Protein AF-A0A2S2NUP2-F1 (afdb_monomer_lite)

pLDDT: mean 74.32, std 25.1, range [30.67, 98.5]

Foldseek 3Di:
DWDDVVTDDPADADLVQWPDWADDPQWTKTAGHVVRPVRHGIDIHNDNCRHVVVVQSVCVVVVNPPDPPPPVPDDPPPDPDVPPPVVVVVVPVPPDDDDDDDDDDDDDDDDDDDDDDDD

Radius of gyration: 31.61 Å; chains: 1; bounding box: 50×62×81 Å

InterPro domains:
  IPR002404 IRS-type PTB domain [PF02174] (12-58)
  IPR002404 IRS-type PTB domain [PS51064] (1-71)
  IPR011993 PH-like domain superfamily [G3DSA:2.30.29.30] (1-78)
  IPR037746 Protein Dok-7 [PTHR21636] (2-108)

Sequence (119 aa):
MTTGVPPRLAGVWELRHLRKYGVIENRFCYEGGSRCGKGEGLFVCFTDQGDDITRCMNLAAEGKLATRKRLLSRNMSVLESPSRRGLLSRLDSRASEYGGDQSSFNQHSHDRSSEDNMC

Organism: Schizaphis graminum (NCBI:txid13262)

Structure (mmCIF, N/CA/C/O backbone):
data_AF-A0A2S2NUP2-F1
#
_entry.id   AF-A0A2S2NUP2-F1
#
loop_
_atom_site.group_PDB
_atom_site.id
_atom_site.type_symbol
_atom_site.label_atom_id
_atom_site.label_alt_id
_atom_site.label_comp_id
_atom_site.label_asym_id
_atom_site.label_entity_id
_atom_site.label_seq_id
_atom_site.pdbx_PDB_ins_code
_atom_site.Cartn_x
_atom_site.Cartn_y
_atom_site.Cartn_z
_atom_site.occupancy
_atom_site.B_iso_or_equiv
_atom_site.auth_seq_id
_atom_site.auth_comp_id
_atom_site.auth_asym_id
_atom_site.auth_atom_id
_atom_site.pdbx_PDB_model_num
ATOM 1 N N . MET A 1 1 ? 2.022 -5.770 -6.641 1.00 93.00 1 MET A N 1
ATOM 2 C CA . MET A 1 1 ? 1.489 -5.237 -7.913 1.00 93.00 1 MET A CA 1
ATOM 3 C C . MET A 1 1 ? 2.053 -6.037 -9.074 1.00 93.00 1 MET A C 1
ATOM 5 O O . MET A 1 1 ? 3.240 -6.359 -9.059 1.00 93.00 1 MET A O 1
ATOM 9 N N . THR A 1 2 ? 1.220 -6.363 -10.058 1.00 96.62 2 THR A N 1
ATOM 10 C CA . THR A 1 2 ? 1.604 -7.129 -11.253 1.00 96.62 2 THR A CA 1
ATOM 11 C C . THR A 1 2 ? 1.174 -6.414 -12.528 1.00 96.62 2 THR A C 1
ATOM 13 O O . THR A 1 2 ? 0.203 -5.663 -12.497 1.00 96.62 2 THR A O 1
ATOM 16 N N . THR A 1 3 ? 1.861 -6.660 -13.642 1.00 96.69 3 THR A N 1
ATOM 17 C CA . THR A 1 3 ? 1.538 -6.097 -14.966 1.00 96.69 3 THR A CA 1
ATOM 18 C C . THR A 1 3 ? 1.714 -7.133 -16.083 1.00 96.69 3 THR A C 1
ATOM 20 O O . THR A 1 3 ? 2.436 -8.117 -15.914 1.00 96.69 3 THR A O 1
ATOM 23 N N . GLY A 1 4 ? 1.074 -6.896 -17.236 1.00 96.25 4 GLY A N 1
ATOM 24 C CA . GLY A 1 4 ? 1.256 -7.673 -18.470 1.00 96.25 4 GLY A CA 1
ATOM 25 C C . GLY A 1 4 ? 0.540 -9.030 -18.528 1.00 96.25 4 GLY A C 1
ATOM 26 O O . GLY A 1 4 ? -0.132 -9.449 -17.586 1.00 96.25 4 GLY A O 1
ATOM 27 N N . VAL A 1 5 ? 0.704 -9.711 -19.669 1.00 96.56 5 VAL A N 1
ATOM 28 C CA . VAL A 1 5 ? 0.246 -11.086 -19.923 1.00 96.56 5 VAL A CA 1
ATOM 29 C C . VAL A 1 5 ? 1.431 -11.885 -20.497 1.00 96.56 5 VAL A C 1
ATOM 31 O O . VAL A 1 5 ? 1.926 -11.519 -21.563 1.00 96.56 5 VAL A O 1
ATOM 34 N N . PRO A 1 6 ? 1.928 -12.942 -19.821 1.00 95.69 6 PRO A N 1
ATOM 35 C CA . PRO A 1 6 ? 1.527 -13.401 -18.489 1.00 95.69 6 PRO A CA 1
ATOM 36 C C . PRO A 1 6 ? 1.892 -12.378 -17.392 1.00 95.69 6 PRO A C 1
ATOM 38 O O . PRO A 1 6 ? 2.842 -11.612 -17.577 1.00 95.69 6 PRO A O 1
ATOM 41 N N . PRO A 1 7 ? 1.182 -12.368 -16.247 1.00 97.69 7 PRO A N 1
ATOM 42 C CA . PRO A 1 7 ? 1.447 -11.420 -15.169 1.00 97.69 7 PRO A CA 1
ATOM 43 C C . PRO A 1 7 ? 2.886 -11.504 -14.647 1.00 97.69 7 PRO A C 1
ATOM 45 O O . PRO A 1 7 ? 3.384 -12.583 -14.323 1.00 97.69 7 PRO A O 1
ATOM 48 N N . ARG A 1 8 ? 3.547 -10.351 -14.513 1.00 97.00 8 ARG A N 1
ATOM 49 C CA . ARG A 1 8 ? 4.887 -10.214 -13.919 1.00 97.00 8 ARG A CA 1
ATOM 50 C C . ARG A 1 8 ? 4.841 -9.291 -12.711 1.00 97.00 8 ARG A C 1
ATOM 52 O O . ARG A 1 8 ? 4.045 -8.356 -12.685 1.00 97.00 8 ARG A O 1
ATOM 59 N N . LEU A 1 9 ? 5.690 -9.534 -11.711 1.00 95.50 9 LEU A N 1
ATOM 60 C CA . LEU A 1 9 ? 5.807 -8.652 -10.548 1.00 95.50 9 LEU A CA 1
ATOM 61 C C . LEU A 1 9 ? 6.363 -7.291 -10.976 1.00 95.50 9 LEU A C 1
ATOM 63 O O . LEU A 1 9 ? 7.496 -7.195 -11.436 1.00 95.50 9 LEU A O 1
ATOM 67 N N . ALA A 1 10 ? 5.556 -6.249 -10.793 1.00 94.44 10 ALA A N 1
ATOM 68 C CA . ALA A 1 10 ? 5.943 -4.865 -11.048 1.00 94.44 10 ALA A CA 1
ATOM 69 C C . ALA A 1 10 ? 6.418 -4.157 -9.771 1.00 94.44 10 ALA A C 1
ATOM 71 O O . ALA A 1 10 ? 7.241 -3.252 -9.830 1.00 94.44 10 ALA A O 1
ATOM 72 N N . GLY A 1 11 ? 5.918 -4.582 -8.608 1.00 94.44 11 GLY A N 1
ATOM 73 C CA . GLY A 1 11 ? 6.322 -4.029 -7.319 1.00 94.44 11 GLY A CA 1
ATOM 74 C C . GLY A 1 11 ? 5.835 -4.877 -6.153 1.00 94.44 11 GLY A C 1
ATOM 75 O O . GLY A 1 11 ? 4.747 -5.466 -6.208 1.00 94.44 11 GLY A O 1
ATOM 76 N N . VAL A 1 12 ? 6.650 -4.939 -5.105 1.00 95.62 12 VAL A N 1
ATOM 77 C CA . VAL A 1 12 ? 6.366 -5.649 -3.856 1.00 95.62 12 VAL A CA 1
ATOM 78 C C . VAL A 1 12 ? 6.636 -4.691 -2.707 1.00 95.62 12 VAL A C 1
ATOM 80 O O . VAL A 1 12 ? 7.683 -4.051 -2.666 1.00 95.62 12 VAL A O 1
ATOM 83 N N . TRP A 1 13 ? 5.688 -4.615 -1.780 1.00 97.69 13 TRP A N 1
ATOM 84 C CA . TRP A 1 13 ? 5.800 -3.824 -0.565 1.00 97.69 13 TRP A CA 1
ATOM 85 C C . TRP A 1 13 ? 5.556 -4.738 0.620 1.00 97.69 13 TRP A C 1
ATOM 87 O O . TRP A 1 13 ? 4.560 -5.460 0.663 1.00 97.69 13 TRP A O 1
ATOM 97 N N . GLU A 1 14 ? 6.457 -4.693 1.593 1.00 96.50 14 GLU A N 1
ATOM 98 C CA . GLU A 1 14 ? 6.165 -5.253 2.902 1.00 96.50 14 GLU A CA 1
ATOM 99 C C . GLU A 1 14 ? 5.305 -4.259 3.677 1.00 96.50 14 GLU A C 1
ATOM 101 O O . GLU A 1 14 ? 5.649 -3.081 3.781 1.00 96.50 14 GLU A O 1
ATOM 106 N N . LEU A 1 15 ? 4.209 -4.741 4.265 1.00 96.75 15 LEU A N 1
ATOM 107 C CA . LEU A 1 15 ? 3.244 -3.889 4.961 1.00 96.75 15 LEU A CA 1
ATOM 108 C C . LEU A 1 15 ? 3.896 -3.044 6.071 1.00 96.75 15 LEU A C 1
ATOM 110 O O . LEU A 1 15 ? 3.601 -1.862 6.200 1.00 96.75 15 LEU A O 1
ATOM 114 N N . ARG A 1 16 ? 4.862 -3.617 6.802 1.00 97.12 16 ARG A N 1
ATOM 115 C CA . ARG A 1 16 ? 5.642 -2.939 7.859 1.00 97.12 16 ARG A CA 1
ATOM 116 C C . ARG A 1 16 ? 6.551 -1.801 7.367 1.00 97.12 16 ARG A C 1
ATOM 118 O O . ARG A 1 16 ? 7.120 -1.075 8.182 1.00 97.12 16 ARG A O 1
ATOM 125 N N . HIS A 1 17 ? 6.770 -1.692 6.058 1.00 98.25 17 HIS A N 1
ATOM 126 C CA . HIS A 1 17 ? 7.600 -0.653 5.445 1.00 98.25 17 HIS A CA 1
ATOM 127 C C . HIS A 1 17 ? 6.774 0.449 4.772 1.00 98.25 17 HIS A C 1
ATOM 129 O O . HIS A 1 17 ? 7.349 1.452 4.344 1.00 98.25 17 HIS A O 1
ATOM 135 N N . LEU A 1 18 ? 5.447 0.308 4.711 1.00 98.38 18 LEU A N 1
ATOM 136 C CA . LEU A 1 18 ? 4.574 1.415 4.340 1.00 98.38 18 LEU A CA 1
ATOM 137 C C . LEU A 1 18 ? 4.565 2.465 5.458 1.00 98.38 18 LEU A C 1
ATOM 139 O O . LEU A 1 18 ? 4.568 2.128 6.640 1.00 98.38 18 LEU A O 1
ATOM 143 N N . ARG A 1 19 ? 4.557 3.743 5.079 1.00 98.25 19 ARG A N 1
ATOM 144 C CA . ARG A 1 19 ? 4.402 4.869 6.008 1.00 98.25 19 ARG A CA 1
ATOM 145 C C . ARG A 1 19 ? 2.932 5.099 6.335 1.00 98.25 19 ARG A C 1
ATOM 147 O O . ARG A 1 19 ? 2.592 5.311 7.494 1.00 98.25 19 ARG A O 1
ATOM 154 N N . LYS A 1 20 ? 2.079 5.075 5.307 1.00 97.88 20 LYS A N 1
ATOM 155 C CA . LYS A 1 20 ? 0.635 5.334 5.387 1.00 97.88 20 LYS A CA 1
ATOM 156 C C . LYS A 1 20 ? -0.105 4.579 4.283 1.00 97.88 20 LYS A C 1
ATOM 158 O O . LYS A 1 20 ? 0.471 4.307 3.230 1.00 97.88 20 LYS A O 1
ATOM 163 N N . TYR A 1 21 ? -1.377 4.277 4.517 1.00 98.50 21 TYR A N 1
ATOM 164 C CA . TYR A 1 21 ? -2.320 3.772 3.519 1.00 98.50 21 TYR A CA 1
ATOM 165 C C . TYR A 1 21 ? -3.754 4.161 3.907 1.00 98.50 21 TYR A C 1
ATOM 167 O O . TYR A 1 21 ? -4.019 4.415 5.081 1.00 98.50 21 TYR A O 1
ATOM 175 N N . GLY A 1 22 ? -4.669 4.226 2.940 1.00 98.44 22 GLY A N 1
ATOM 176 C CA . GLY A 1 22 ? -6.078 4.545 3.186 1.00 98.44 22 GLY A CA 1
ATOM 177 C C . GLY A 1 22 ? -6.799 5.084 1.954 1.00 98.44 22 GLY A C 1
ATOM 178 O O . GLY A 1 22 ? -6.216 5.175 0.875 1.00 98.44 22 GLY A O 1
ATOM 179 N N . VAL A 1 23 ? -8.069 5.453 2.119 1.00 98.31 23 VAL A N 1
ATOM 180 C CA . VAL A 1 23 ? -8.897 6.022 1.046 1.00 98.31 23 VAL A CA 1
ATOM 181 C C . VAL A 1 23 ? -8.886 7.549 1.101 1.00 98.31 23 VAL A C 1
ATOM 183 O O . VAL A 1 23 ? -9.089 8.136 2.160 1.00 98.31 23 VAL A O 1
ATOM 186 N N . ILE A 1 24 ? -8.670 8.191 -0.048 1.00 96.88 24 ILE A N 1
ATOM 187 C CA . ILE A 1 24 ? -8.776 9.641 -0.251 1.00 96.88 24 ILE A CA 1
ATOM 188 C C . ILE A 1 24 ? -9.584 9.862 -1.530 1.00 96.88 24 ILE A C 1
ATOM 190 O O . ILE A 1 24 ? -9.208 9.339 -2.575 1.00 96.88 24 ILE A O 1
ATOM 194 N N . GLU A 1 25 ? -10.693 10.605 -1.455 1.00 93.81 25 GLU A N 1
ATOM 195 C CA . GLU A 1 25 ? -11.546 10.926 -2.618 1.00 93.81 25 GLU A CA 1
ATOM 196 C C . GLU A 1 25 ? -11.921 9.695 -3.473 1.00 93.81 25 GLU A C 1
ATOM 198 O O . GLU A 1 25 ? -11.797 9.706 -4.697 1.00 93.81 25 GLU A O 1
ATOM 203 N N . ASN A 1 26 ? -12.337 8.598 -2.831 1.00 92.56 26 ASN A N 1
ATOM 204 C CA . ASN A 1 26 ? -12.665 7.323 -3.490 1.00 92.56 26 ASN A CA 1
ATOM 205 C C . ASN A 1 26 ? -11.484 6.693 -4.260 1.00 92.56 26 ASN A C 1
ATOM 207 O O . ASN A 1 26 ? -11.667 5.963 -5.234 1.00 92.56 26 ASN A O 1
ATOM 211 N N . ARG A 1 27 ? -10.252 6.967 -3.826 1.00 96.00 27 ARG A N 1
ATOM 212 C CA . ARG A 1 27 ? -9.026 6.344 -4.336 1.00 96.00 27 ARG A CA 1
ATOM 213 C C . ARG A 1 27 ? -8.284 5.703 -3.186 1.00 96.00 27 ARG A C 1
ATOM 215 O O . ARG A 1 27 ? -8.128 6.316 -2.134 1.00 96.00 27 ARG A O 1
ATOM 222 N N . PHE A 1 28 ? -7.793 4.489 -3.386 1.00 98.31 28 PHE A N 1
ATOM 223 C CA . PHE A 1 28 ? -6.925 3.859 -2.404 1.00 98.31 28 PHE A CA 1
ATOM 224 C C . PHE A 1 28 ? -5.490 4.342 -2.610 1.00 98.31 28 PHE A C 1
ATOM 226 O O . PHE A 1 28 ? -4.933 4.199 -3.696 1.00 98.31 28 PHE A O 1
ATOM 233 N N . CYS A 1 29 ? -4.882 4.895 -1.571 1.00 98.38 29 CYS A N 1
ATOM 234 C CA . CYS A 1 29 ? -3.535 5.444 -1.596 1.00 98.38 29 CYS A CA 1
ATOM 235 C C . CYS A 1 29 ? -2.639 4.676 -0.625 1.00 98.38 29 CYS A C 1
ATOM 237 O O . CYS A 1 29 ? -3.074 4.304 0.466 1.00 98.38 29 CYS A O 1
ATOM 239 N N . TYR A 1 30 ? -1.372 4.483 -0.985 1.00 98.38 30 TYR A N 1
ATOM 240 C CA . TYR A 1 30 ? -0.354 3.975 -0.067 1.00 98.38 30 TYR A CA 1
ATOM 241 C C . TYR A 1 30 ? 1.011 4.613 -0.334 1.00 98.38 30 TYR A C 1
ATOM 243 O O . TYR A 1 30 ? 1.386 4.858 -1.478 1.00 98.38 30 TYR A O 1
ATOM 251 N N . GLU A 1 31 ? 1.756 4.889 0.735 1.00 98.44 31 GLU A N 1
ATOM 252 C CA . GLU A 1 31 ? 3.087 5.495 0.681 1.00 98.44 31 GLU A CA 1
ATOM 253 C C . GLU A 1 31 ? 4.132 4.484 1.164 1.00 98.44 31 GLU A C 1
ATOM 255 O O . GLU A 1 31 ? 4.157 4.109 2.340 1.00 98.44 31 GLU A O 1
ATOM 260 N N . GLY A 1 32 ? 5.005 4.034 0.265 1.00 98.44 32 GLY A N 1
ATOM 261 C CA . GLY A 1 32 ? 6.154 3.209 0.619 1.00 98.44 32 GLY A CA 1
ATOM 262 C C . GLY A 1 32 ? 7.261 4.048 1.255 1.00 98.44 32 GLY A C 1
ATOM 263 O O . GLY A 1 32 ? 7.639 5.086 0.718 1.00 98.44 32 GLY A O 1
ATOM 264 N N . GLY A 1 33 ? 7.802 3.599 2.390 1.00 98.25 33 GLY A N 1
ATOM 265 C CA . GLY A 1 33 ? 8.977 4.224 2.995 1.00 98.25 33 GLY A CA 1
ATOM 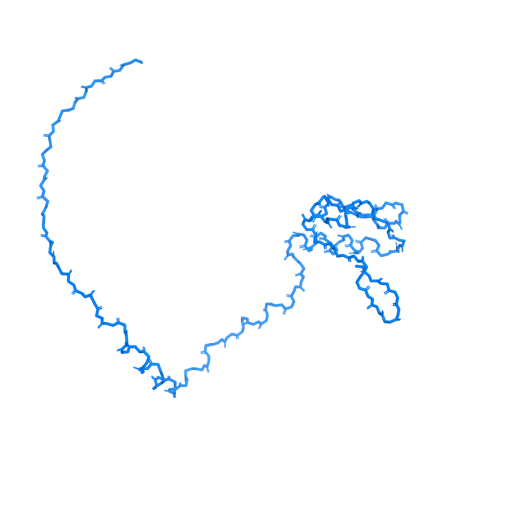266 C C . GLY A 1 33 ? 10.282 3.853 2.286 1.00 98.25 33 GLY A C 1
ATOM 267 O O . GLY A 1 33 ? 10.308 2.998 1.406 1.00 98.25 33 GLY A O 1
ATOM 268 N N . SER A 1 34 ? 11.398 4.427 2.736 1.00 98.00 34 SER A N 1
ATOM 269 C CA . SER A 1 34 ? 12.734 4.190 2.160 1.00 98.00 34 SER A CA 1
ATOM 270 C C . SER A 1 34 ? 13.178 2.721 2.185 1.00 98.00 34 SER A C 1
ATOM 272 O O . SER A 1 34 ? 13.910 2.262 1.311 1.00 98.00 34 SER A O 1
ATOM 274 N N . ARG A 1 35 ? 12.668 1.928 3.138 1.00 97.75 35 ARG A N 1
ATOM 275 C CA . ARG A 1 35 ? 12.895 0.470 3.205 1.00 97.75 35 ARG A CA 1
ATOM 276 C C . ARG A 1 35 ? 12.199 -0.321 2.088 1.00 97.75 35 ARG A C 1
ATOM 278 O O . ARG A 1 35 ? 12.463 -1.511 1.946 1.00 97.75 35 ARG A O 1
ATOM 285 N N . CYS A 1 36 ? 11.329 0.309 1.297 1.00 97.19 36 CYS A N 1
ATOM 286 C CA . CYS A 1 36 ? 10.704 -0.303 0.124 1.00 97.19 36 CYS A CA 1
ATOM 287 C C . CYS A 1 36 ? 11.597 -0.243 -1.131 1.00 97.19 36 CYS A C 1
ATOM 289 O O . CYS A 1 36 ? 11.248 -0.849 -2.146 1.00 97.19 36 CYS A O 1
ATOM 291 N N . GLY A 1 37 ? 12.736 0.465 -1.098 1.00 96.00 37 GLY A N 1
ATOM 292 C CA . GLY A 1 37 ? 13.656 0.582 -2.234 1.00 96.00 37 GLY A CA 1
ATOM 293 C C . GLY A 1 37 ? 12.959 1.144 -3.475 1.00 96.00 37 GLY A C 1
ATOM 294 O O . GLY A 1 37 ? 12.448 2.256 -3.456 1.00 96.00 37 GLY A O 1
ATOM 295 N N . LYS A 1 38 ? 12.863 0.348 -4.549 1.00 94.06 38 LYS A N 1
ATOM 296 C CA . LYS A 1 38 ? 12.135 0.733 -5.778 1.00 94.06 38 LYS A CA 1
ATOM 297 C C . LYS A 1 38 ? 10.637 1.000 -5.557 1.00 94.06 38 LYS A C 1
ATOM 299 O O . LYS A 1 38 ? 9.992 1.560 -6.434 1.00 94.06 38 LYS A O 1
ATOM 304 N N . GLY A 1 39 ? 10.087 0.563 -4.425 1.00 95.56 39 GLY A N 1
ATOM 305 C CA . GLY A 1 39 ? 8.723 0.852 -3.995 1.00 95.56 39 GLY A CA 1
ATOM 306 C C . GLY A 1 39 ? 8.594 2.066 -3.067 1.00 95.56 39 GLY A C 1
ATOM 307 O O . GLY A 1 39 ? 7.548 2.210 -2.442 1.00 95.5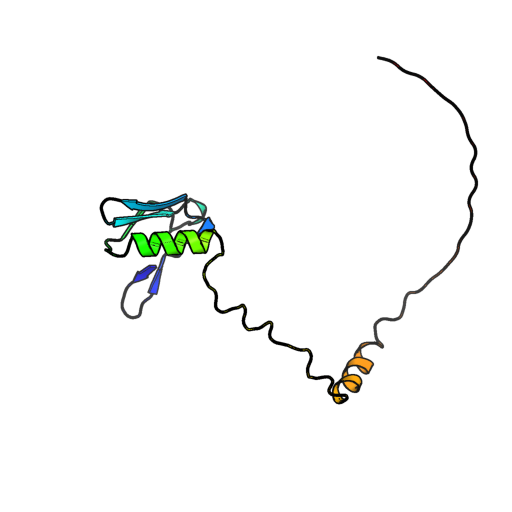6 39 GLY A O 1
ATOM 308 N N . GLU A 1 40 ? 9.622 2.896 -2.888 1.00 97.88 40 GLU A N 1
ATOM 309 C CA . GLU A 1 40 ? 9.477 4.163 -2.156 1.00 97.88 40 GLU A CA 1
ATOM 310 C C . GLU A 1 40 ? 8.561 5.140 -2.917 1.00 97.88 40 GLU A C 1
ATOM 312 O O . GLU A 1 40 ? 8.576 5.191 -4.146 1.00 97.88 40 GLU A O 1
ATOM 317 N N . GLY A 1 41 ? 7.768 5.921 -2.179 1.00 98.12 41 GLY A N 1
ATOM 318 C CA . GLY A 1 41 ? 6.917 6.977 -2.731 1.00 98.12 41 GLY A CA 1
ATOM 319 C C . GLY A 1 41 ? 5.419 6.698 -2.627 1.00 98.12 41 GLY A C 1
ATOM 320 O O . GLY A 1 41 ? 4.988 5.706 -2.036 1.00 98.12 41 GLY A O 1
ATOM 321 N N . LEU A 1 42 ? 4.624 7.621 -3.173 1.00 98.00 42 LEU A N 1
ATOM 322 C CA . LEU A 1 42 ? 3.162 7.586 -3.146 1.00 98.00 42 LEU A CA 1
ATOM 323 C C . LEU A 1 42 ? 2.604 6.848 -4.368 1.00 98.00 42 LEU A C 1
ATOM 325 O O . LEU A 1 42 ? 2.954 7.155 -5.506 1.00 98.00 42 LEU A O 1
ATOM 329 N N . PHE A 1 43 ? 1.671 5.933 -4.121 1.00 97.75 43 PHE A N 1
ATOM 330 C CA . PHE A 1 43 ? 0.946 5.182 -5.137 1.00 97.75 43 PHE A CA 1
ATOM 331 C C . PHE A 1 43 ? -0.557 5.370 -4.943 1.00 97.75 43 PHE A C 1
ATOM 333 O O . PHE A 1 43 ? -1.049 5.369 -3.813 1.00 97.75 43 PHE A O 1
ATOM 340 N N . VAL A 1 44 ? -1.282 5.509 -6.054 1.00 97.81 44 VAL A N 1
ATOM 341 C CA . VAL A 1 44 ? -2.733 5.723 -6.071 1.00 97.81 44 VAL A CA 1
ATOM 342 C C . VAL A 1 44 ? -3.385 4.658 -6.945 1.00 97.81 44 VAL A C 1
ATOM 344 O O . VAL A 1 44 ? -3.061 4.515 -8.123 1.00 97.81 44 VAL A O 1
ATOM 347 N N . CYS A 1 45 ? -4.324 3.918 -6.369 1.00 96.38 45 CYS A N 1
ATOM 348 C CA . CYS A 1 45 ? -5.148 2.928 -7.039 1.00 96.38 45 CYS A CA 1
ATOM 349 C C . CYS A 1 45 ? -6.566 3.476 -7.205 1.00 96.38 45 CYS A C 1
ATOM 351 O O . CYS A 1 45 ? -7.229 3.860 -6.241 1.00 96.38 45 CYS A O 1
ATOM 353 N N . PHE A 1 46 ? -7.044 3.483 -8.445 1.00 96.31 46 PHE A N 1
ATOM 354 C CA . PHE A 1 46 ? -8.422 3.826 -8.766 1.00 96.31 46 PHE A CA 1
ATOM 355 C C . PHE A 1 46 ? -9.259 2.571 -8.530 1.00 96.31 46 PHE A C 1
ATOM 357 O O . PHE A 1 46 ? -9.116 1.588 -9.254 1.00 96.31 46 PHE A O 1
ATOM 364 N N . THR A 1 47 ? -10.059 2.574 -7.469 1.00 95.56 47 THR A N 1
ATOM 365 C CA . THR A 1 47 ? -10.851 1.417 -7.050 1.00 95.56 47 THR A CA 1
ATOM 366 C C . THR A 1 47 ? -12.010 1.871 -6.173 1.00 95.56 47 THR A C 1
ATOM 368 O O . THR A 1 47 ? -11.864 2.786 -5.369 1.00 95.56 47 THR A O 1
ATOM 371 N N . ASP A 1 48 ? -13.146 1.205 -6.316 1.00 96.44 48 ASP A N 1
ATOM 372 C CA . ASP A 1 48 ? -14.317 1.312 -5.445 1.00 96.44 48 ASP A CA 1
ATOM 373 C C . ASP A 1 48 ? -14.216 0.414 -4.197 1.00 96.44 48 ASP A C 1
ATOM 375 O O . ASP A 1 48 ? -15.015 0.542 -3.278 1.00 96.44 48 ASP A O 1
ATOM 379 N N . GLN A 1 49 ? -13.199 -0.451 -4.120 1.00 97.56 49 GLN A N 1
ATOM 380 C CA . GLN A 1 49 ? -12.952 -1.371 -3.000 1.00 97.56 49 GLN A CA 1
ATOM 381 C C . GLN A 1 49 ? -11.945 -0.817 -1.979 1.00 97.56 49 GLN A C 1
ATOM 383 O O . GLN A 1 49 ? -11.365 -1.566 -1.191 1.00 97.56 49 GLN A O 1
ATOM 388 N N . GLY A 1 50 ? -11.680 0.492 -1.996 1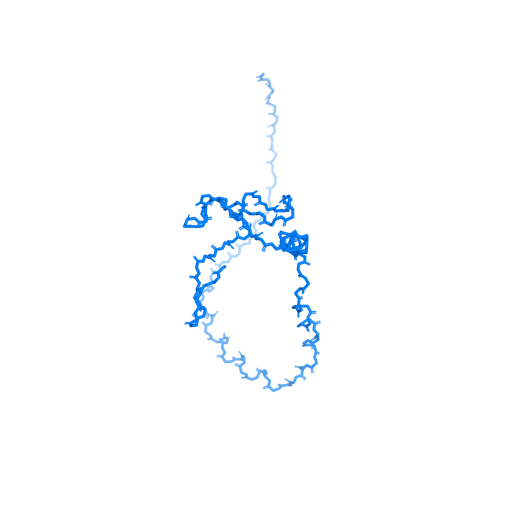.00 97.81 50 GLY A N 1
ATOM 389 C CA . GLY A 1 50 ? -10.633 1.100 -1.173 1.00 97.81 50 GLY A CA 1
ATOM 390 C C . GLY A 1 50 ? -10.815 0.869 0.333 1.00 97.81 50 GLY A C 1
ATOM 391 O O . GLY A 1 50 ? -9.834 0.613 1.038 1.00 97.81 50 GLY A O 1
ATOM 392 N N . ASP A 1 51 ? -12.056 0.910 0.821 1.00 97.69 51 ASP A N 1
ATOM 393 C CA . ASP A 1 51 ? -12.375 0.698 2.238 1.00 97.69 51 ASP A CA 1
ATOM 394 C C . ASP A 1 51 ? -12.124 -0.752 2.669 1.00 97.69 51 ASP A C 1
ATOM 396 O O . ASP A 1 51 ? -11.524 -0.997 3.720 1.00 97.69 51 ASP A O 1
ATOM 400 N N . ASP A 1 52 ? -12.490 -1.719 1.824 1.00 97.38 52 ASP A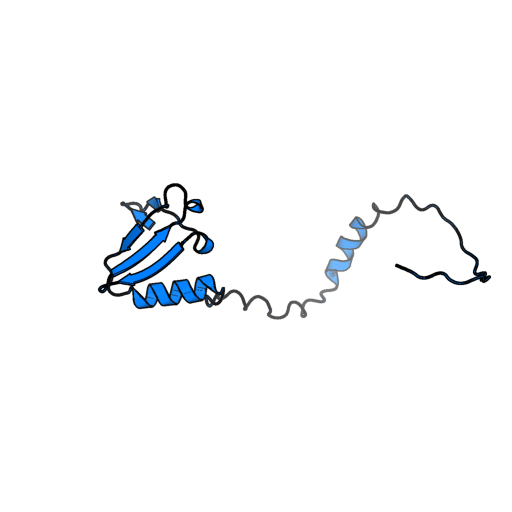 N 1
ATOM 401 C CA . ASP A 1 52 ? -12.230 -3.140 2.066 1.00 97.38 52 ASP A CA 1
ATOM 402 C C . ASP A 1 52 ? -10.728 -3.438 2.078 1.00 97.38 52 ASP A C 1
ATOM 404 O O . ASP A 1 52 ? -10.234 -4.125 2.978 1.00 97.38 52 ASP A O 1
ATOM 408 N N . ILE A 1 53 ? -9.972 -2.865 1.134 1.00 97.44 53 ILE A N 1
ATOM 409 C CA . ILE A 1 53 ? -8.508 -2.986 1.099 1.00 97.44 53 ILE A CA 1
ATOM 410 C C . ILE A 1 53 ? -7.900 -2.400 2.378 1.00 97.44 53 ILE A C 1
ATOM 412 O O . ILE A 1 53 ? -7.055 -3.042 3.008 1.00 97.44 53 ILE A O 1
ATOM 416 N N . THR A 1 54 ? -8.354 -1.216 2.798 1.00 97.88 54 THR A N 1
ATOM 417 C CA . THR A 1 54 ? -7.886 -0.553 4.025 1.00 97.88 54 THR A CA 1
ATOM 418 C C . THR A 1 54 ? -8.173 -1.411 5.256 1.00 97.88 54 THR A C 1
ATOM 420 O O . THR A 1 54 ? -7.279 -1.653 6.070 1.00 97.88 54 THR A O 1
ATOM 423 N N . ARG A 1 55 ? -9.389 -1.959 5.367 1.00 97.06 55 ARG A N 1
ATOM 424 C CA . ARG A 1 55 ? -9.771 -2.887 6.438 1.00 97.06 55 ARG A CA 1
ATOM 425 C C . ARG A 1 55 ? -8.877 -4.126 6.459 1.00 97.06 55 ARG A C 1
ATOM 427 O O . ARG A 1 55 ? -8.411 -4.526 7.527 1.00 97.06 55 ARG A O 1
ATOM 434 N N . CYS A 1 56 ? -8.616 -4.729 5.301 1.00 96.62 56 CYS A N 1
ATOM 435 C CA . CYS A 1 56 ? -7.725 -5.880 5.184 1.00 96.62 56 CYS A CA 1
ATOM 436 C C . CYS A 1 56 ? -6.286 -5.544 5.594 1.00 96.62 56 CYS A C 1
ATOM 438 O O . CYS A 1 56 ? -5.672 -6.335 6.310 1.00 96.62 56 CYS A O 1
ATOM 440 N N . MET A 1 57 ? -5.756 -4.386 5.190 1.00 97.12 57 MET A N 1
ATOM 441 C CA . MET A 1 57 ? -4.422 -3.940 5.600 1.00 97.12 57 MET A CA 1
ATOM 442 C C . MET A 1 57 ? -4.331 -3.701 7.109 1.00 97.12 57 MET A C 1
ATOM 444 O O . MET A 1 57 ? -3.361 -4.149 7.715 1.00 97.12 57 MET A O 1
ATOM 448 N N . ASN A 1 58 ? -5.352 -3.104 7.732 1.00 97.19 58 ASN A N 1
ATOM 449 C CA . ASN A 1 58 ? -5.399 -2.929 9.188 1.00 97.19 58 ASN A CA 1
ATOM 450 C C . ASN A 1 58 ? -5.354 -4.283 9.914 1.00 97.19 58 ASN A C 1
ATOM 452 O O . ASN A 1 58 ? -4.500 -4.511 10.770 1.00 97.19 58 ASN A O 1
ATOM 456 N N . LEU A 1 59 ? -6.203 -5.237 9.508 1.00 96.50 59 LEU A N 1
ATOM 457 C CA . LEU A 1 59 ? -6.186 -6.591 10.074 1.00 96.50 59 LEU A CA 1
ATOM 458 C C . LEU A 1 59 ? -4.837 -7.288 9.860 1.00 96.50 59 LEU A C 1
ATOM 460 O O . LEU A 1 59 ? -4.369 -8.006 10.741 1.00 96.50 59 LEU A O 1
ATOM 464 N N . ALA A 1 60 ? -4.207 -7.091 8.703 1.00 95.25 60 ALA A N 1
ATOM 465 C CA . ALA A 1 60 ? -2.900 -7.656 8.398 1.00 95.25 60 ALA A CA 1
ATOM 466 C C . ALA A 1 60 ? -1.786 -7.054 9.265 1.00 95.25 60 ALA A C 1
ATOM 468 O O . ALA A 1 60 ? -0.958 -7.800 9.787 1.00 95.25 60 ALA A O 1
ATOM 469 N N . ALA A 1 61 ? -1.783 -5.732 9.449 1.00 95.56 61 ALA A N 1
ATOM 470 C CA . ALA A 1 61 ? -0.809 -5.018 10.270 1.00 95.56 61 ALA A CA 1
ATOM 471 C C . ALA A 1 61 ? -0.905 -5.428 11.747 1.00 95.56 61 ALA A C 1
ATOM 473 O O . ALA A 1 61 ? 0.112 -5.536 12.426 1.00 95.56 61 ALA A O 1
ATOM 474 N N . GLU A 1 62 ? -2.115 -5.735 12.217 1.00 94.94 62 GLU A N 1
ATOM 475 C CA . GLU A 1 62 ? -2.373 -6.257 13.561 1.00 94.94 62 GLU A CA 1
ATOM 476 C C . GLU A 1 62 ? -2.138 -7.776 13.690 1.00 94.94 62 GLU A C 1
ATOM 478 O O . GLU A 1 62 ? -2.305 -8.336 14.773 1.00 94.94 62 GLU A O 1
ATOM 483 N N . GLY A 1 63 ? -1.799 -8.478 12.600 1.00 91.94 63 GLY A N 1
ATOM 484 C CA . GLY A 1 63 ? -1.654 -9.939 12.590 1.00 91.94 63 GLY A CA 1
ATOM 485 C C . GLY A 1 63 ? -2.973 -10.707 12.771 1.00 91.94 63 GLY A C 1
ATOM 486 O O . GLY A 1 63 ? -2.963 -11.907 13.038 1.00 91.94 63 GLY A O 1
ATOM 487 N N . LYS A 1 64 ? -4.117 -10.034 12.611 1.00 89.56 64 LYS A N 1
ATOM 488 C CA . LYS A 1 64 ? -5.482 -10.560 12.788 1.00 89.56 64 LYS A CA 1
ATOM 489 C C . LYS A 1 64 ? -6.132 -11.025 11.486 1.00 89.56 64 LYS A C 1
ATOM 491 O O . LYS A 1 64 ? -7.328 -11.315 11.460 1.00 89.56 64 LYS A O 1
ATOM 496 N N . LEU A 1 65 ? -5.370 -11.117 10.395 1.00 83.69 65 LEU A N 1
ATOM 497 C CA . LEU A 1 65 ? -5.833 -11.788 9.183 1.00 83.69 65 LEU A CA 1
ATOM 498 C C . LEU A 1 65 ? -6.256 -13.208 9.562 1.00 83.69 65 LEU A C 1
ATOM 500 O O . LEU A 1 65 ? -5.443 -13.971 10.091 1.00 83.69 65 LEU A O 1
ATOM 504 N N . ALA A 1 66 ? -7.525 -13.543 9.307 1.00 70.69 66 ALA A N 1
ATOM 505 C CA . ALA A 1 66 ? -8.102 -14.857 9.564 1.00 70.69 66 ALA A CA 1
ATOM 506 C C . ALA A 1 66 ? -7.371 -15.909 8.721 1.00 70.69 66 ALA A C 1
ATOM 508 O O . ALA A 1 66 ? -7.792 -16.320 7.642 1.00 70.69 66 ALA A O 1
ATOM 509 N N . THR A 1 67 ? -6.213 -16.326 9.206 1.00 60.97 67 THR A N 1
ATOM 510 C CA . THR A 1 67 ? -5.398 -17.324 8.554 1.00 60.97 67 THR A CA 1
ATOM 511 C C . THR A 1 67 ? -6.031 -18.643 8.953 1.00 60.97 67 THR A C 1
ATOM 513 O O . THR A 1 67 ? -6.098 -18.963 10.140 1.00 60.97 67 THR A O 1
ATOM 516 N N . ARG A 1 68 ? -6.485 -19.445 7.986 1.00 59.53 68 ARG A N 1
ATOM 517 C CA . ARG A 1 68 ? -6.980 -20.821 8.206 1.00 59.53 68 ARG A CA 1
ATOM 518 C C . ARG A 1 68 ? -5.901 -21.779 8.773 1.00 59.53 68 ARG A C 1
ATOM 520 O O . ARG A 1 68 ? -5.941 -22.977 8.530 1.00 59.53 68 ARG A O 1
ATOM 527 N N . LYS A 1 69 ? -4.903 -21.279 9.508 1.00 57.34 69 LYS A N 1
ATOM 528 C CA . LYS A 1 69 ? -3.762 -22.011 10.074 1.00 57.34 69 LYS A CA 1
ATOM 529 C C . LYS A 1 69 ? -3.911 -22.348 11.560 1.00 57.34 69 LYS A C 1
ATOM 531 O O . LYS A 1 69 ? -2.937 -22.750 12.183 1.00 57.34 69 LYS A O 1
ATOM 536 N N . ARG A 1 70 ? -5.121 -22.288 12.127 1.00 57.66 70 ARG A N 1
ATOM 537 C CA . ARG A 1 70 ? -5.404 -22.864 13.457 1.00 57.66 70 ARG A CA 1
ATOM 538 C C . ARG A 1 70 ? -6.196 -24.175 13.411 1.00 57.66 70 ARG A C 1
ATOM 540 O O . ARG A 1 70 ? -6.907 -24.488 14.356 1.00 57.66 70 ARG A O 1
ATOM 547 N N . LEU A 1 71 ? -6.060 -24.948 12.328 1.00 56.75 71 LEU A N 1
ATOM 548 C CA . LEU A 1 71 ? -6.616 -26.308 12.227 1.00 56.75 71 LEU A CA 1
ATOM 549 C C . LEU A 1 71 ? -5.583 -27.429 12.451 1.00 56.75 71 LEU A C 1
ATOM 551 O O . LEU A 1 71 ? -5.982 -28.577 12.593 1.00 56.75 71 LEU A O 1
ATOM 555 N N . LEU A 1 72 ? -4.281 -27.126 12.546 1.00 58.66 72 LEU A N 1
ATOM 556 C CA . LEU A 1 72 ? -3.248 -28.143 12.821 1.00 58.66 72 LEU A CA 1
ATOM 557 C C . LEU A 1 72 ? -3.041 -28.440 14.316 1.00 58.66 72 LEU A C 1
ATOM 559 O O . LEU A 1 72 ? -2.226 -29.283 14.664 1.00 58.66 72 LEU A O 1
ATOM 563 N N . SER A 1 73 ? -3.803 -27.801 15.208 1.00 58.84 73 SER A N 1
ATOM 564 C CA . SER A 1 73 ? -3.867 -28.185 16.626 1.00 58.84 73 SER A CA 1
ATOM 565 C C . SER A 1 73 ? -5.093 -29.066 16.881 1.00 58.84 73 SER A C 1
ATOM 567 O O . SER A 1 73 ? -5.894 -28.826 17.780 1.00 58.84 73 SER A O 1
ATOM 569 N N . ARG A 1 74 ? -5.291 -30.077 16.031 1.00 58.56 74 ARG A N 1
ATOM 570 C CA . ARG A 1 74 ? -6.199 -31.184 16.323 1.00 58.56 74 ARG A CA 1
ATOM 571 C C . ARG A 1 74 ? -5.305 -32.392 16.603 1.00 58.56 74 ARG A C 1
ATOM 573 O O . ARG A 1 74 ? -4.668 -32.925 15.706 1.00 58.56 74 ARG A O 1
ATOM 580 N N . ASN A 1 75 ? -5.179 -32.692 17.896 1.00 56.66 75 ASN A N 1
ATOM 581 C CA . ASN A 1 75 ? -4.889 -34.002 18.486 1.00 56.66 75 ASN A CA 1
ATOM 582 C C . ASN A 1 75 ? -3.829 -34.915 17.820 1.00 56.66 75 ASN A C 1
ATOM 584 O O . ASN A 1 75 ? -4.150 -35.978 17.302 1.00 56.66 75 ASN A O 1
ATOM 588 N N . MET A 1 76 ? -2.541 -34.627 18.027 1.00 50.44 76 MET A N 1
ATOM 589 C CA . MET A 1 76 ? -1.461 -35.626 17.867 1.00 50.44 76 MET A CA 1
ATOM 590 C C . MET A 1 76 ? -1.383 -36.654 19.021 1.00 50.44 76 MET A C 1
ATOM 592 O O . MET A 1 76 ? -0.382 -37.346 19.166 1.00 50.44 76 MET A O 1
ATOM 596 N N . SER A 1 77 ? -2.416 -36.784 19.861 1.00 54.38 77 SER A N 1
ATOM 597 C CA . SER A 1 77 ? -2.392 -37.665 21.040 1.00 54.38 77 SER A CA 1
ATOM 598 C C . SER A 1 77 ? -2.940 -39.079 20.803 1.00 54.38 77 SER A C 1
ATOM 600 O O . SER A 1 77 ? -3.132 -39.804 21.771 1.00 54.38 77 SER A O 1
ATOM 602 N N . VAL A 1 78 ? -3.224 -39.493 19.559 1.00 56.31 78 VAL A N 1
ATOM 603 C CA . VAL A 1 78 ? -3.896 -40.786 19.282 1.00 56.31 78 VAL A CA 1
ATOM 604 C C . VAL A 1 78 ? -3.032 -41.800 18.522 1.00 56.31 78 VAL A C 1
ATOM 606 O O . VAL A 1 78 ? -3.554 -42.754 17.957 1.00 56.31 78 VAL A O 1
ATOM 609 N N . LEU A 1 79 ? -1.705 -41.647 18.520 1.00 54.19 79 LEU A N 1
ATOM 610 C CA . LEU A 1 79 ? -0.814 -42.684 17.988 1.00 54.19 79 LEU A CA 1
ATOM 611 C C . LEU A 1 79 ? 0.290 -43.057 18.983 1.00 54.19 79 LEU A C 1
ATOM 613 O O . LEU A 1 79 ? 1.476 -42.941 18.689 1.00 54.19 79 LEU A O 1
ATOM 617 N N . GLU A 1 80 ? -0.101 -43.577 20.145 1.00 47.38 80 GLU A N 1
ATOM 618 C CA . GLU A 1 80 ? 0.735 -44.560 20.847 1.00 47.38 80 GLU A CA 1
ATOM 619 C C . GLU A 1 80 ? 0.665 -45.869 20.038 1.00 47.38 80 GLU A C 1
ATOM 621 O O . GLU A 1 80 ? -0.153 -46.752 20.277 1.00 47.38 80 GLU A O 1
ATOM 626 N N . SER A 1 81 ? 1.461 -45.947 18.968 1.00 52.00 81 SER A N 1
ATOM 627 C CA . SER A 1 81 ? 1.758 -47.209 18.289 1.00 52.00 81 SER A CA 1
ATOM 628 C C . SER A 1 81 ? 3.102 -47.724 18.811 1.00 52.00 81 SER A C 1
ATOM 630 O O . SER A 1 81 ? 4.119 -47.061 18.586 1.00 52.00 81 SER A O 1
ATOM 632 N N . PRO A 1 82 ? 3.163 -48.918 19.436 1.00 50.97 82 PRO A N 1
ATOM 633 C CA . PRO A 1 82 ? 4.379 -49.455 20.062 1.00 50.97 82 PRO A CA 1
ATOM 634 C C . PRO A 1 82 ? 5.587 -49.636 19.124 1.00 50.97 82 PRO A C 1
ATOM 636 O O . PRO A 1 82 ? 6.700 -49.875 19.588 1.00 50.97 82 PRO A O 1
ATOM 639 N N . SER A 1 83 ? 5.399 -49.513 17.807 1.00 58.66 83 SER A N 1
ATOM 640 C CA . SER A 1 83 ? 6.377 -49.903 16.787 1.00 58.66 83 SER A CA 1
ATOM 641 C C . SER A 1 83 ? 7.528 -48.910 16.545 1.00 58.66 83 SER A C 1
ATOM 643 O O . SER A 1 83 ? 8.446 -49.249 15.799 1.00 58.66 83 SER A O 1
ATOM 645 N N . ARG A 1 84 ? 7.532 -47.701 17.133 1.00 54.84 84 ARG A N 1
ATOM 646 C CA . ARG A 1 84 ? 8.617 -46.711 16.911 1.00 54.84 84 ARG A CA 1
ATOM 647 C C . ARG A 1 84 ? 9.709 -46.665 17.983 1.00 54.84 84 ARG A C 1
ATOM 649 O O . ARG A 1 84 ? 10.709 -45.980 17.779 1.00 54.84 84 ARG A O 1
ATOM 656 N N . ARG A 1 85 ? 9.586 -47.421 19.080 1.00 50.97 85 ARG A N 1
ATOM 657 C CA . ARG A 1 85 ? 10.623 -47.449 20.133 1.00 50.97 85 ARG A CA 1
ATOM 658 C C . ARG A 1 85 ? 11.953 -48.068 19.673 1.00 50.97 85 ARG A C 1
ATOM 660 O O . ARG A 1 85 ? 12.998 -47.687 20.182 1.00 50.97 85 ARG A O 1
ATOM 667 N N . GLY A 1 86 ? 11.940 -48.946 18.666 1.00 49.78 86 GLY A N 1
ATOM 668 C CA . GLY A 1 86 ? 13.151 -49.626 18.180 1.00 49.78 86 GLY A CA 1
ATOM 669 C C . GLY A 1 86 ? 14.090 -48.789 17.298 1.00 49.78 86 GLY A C 1
ATOM 670 O O . GLY A 1 86 ? 15.233 -49.187 17.094 1.00 49.78 86 GLY A O 1
ATOM 671 N N . LEU A 1 87 ? 13.641 -47.645 16.765 1.00 55.50 87 LEU A N 1
ATOM 672 C CA . LEU A 1 87 ? 14.456 -46.821 15.854 1.00 55.50 87 LEU A CA 1
ATOM 673 C C . LEU A 1 87 ? 15.228 -45.718 16.602 1.00 55.50 87 LEU A C 1
ATOM 675 O O . LEU A 1 87 ? 16.302 -45.313 16.170 1.00 55.50 87 LEU A O 1
ATOM 679 N N . LEU A 1 88 ? 14.721 -45.278 17.757 1.00 56.88 88 LEU A N 1
ATOM 680 C CA . LEU A 1 88 ? 15.358 -44.252 18.590 1.00 56.88 88 LEU A CA 1
ATOM 681 C C . LEU A 1 88 ? 16.493 -44.798 19.471 1.00 56.88 88 LEU A C 1
ATOM 683 O O . LEU A 1 88 ? 17.421 -44.058 19.771 1.00 56.88 88 LEU A O 1
ATOM 687 N N . SER A 1 89 ? 16.490 -46.092 19.817 1.00 48.22 89 SER A N 1
ATOM 688 C CA . SER A 1 89 ? 17.520 -46.662 20.702 1.00 48.22 89 SER A CA 1
ATOM 689 C C . SER A 1 89 ? 18.916 -46.737 20.072 1.00 48.22 89 SER A C 1
ATOM 691 O O . SER A 1 89 ? 19.902 -46.841 20.790 1.00 48.22 89 SER A O 1
ATOM 693 N N . ARG A 1 90 ? 19.026 -46.703 18.735 1.00 48.91 90 ARG A N 1
ATOM 694 C CA . ARG A 1 90 ? 20.320 -46.781 18.029 1.00 48.91 90 ARG A CA 1
ATOM 695 C C . ARG A 1 90 ? 21.014 -45.431 17.853 1.00 48.91 90 ARG A C 1
ATOM 697 O O . ARG A 1 90 ? 22.185 -45.411 17.489 1.00 48.91 90 ARG A O 1
ATOM 704 N N . LEU A 1 91 ? 20.310 -44.321 18.073 1.00 51.94 91 LEU A N 1
ATOM 705 C CA . LEU A 1 91 ? 20.879 -42.978 17.927 1.00 51.94 91 LEU A CA 1
ATOM 706 C C . LEU A 1 91 ? 21.558 -42.478 19.211 1.00 51.94 91 LEU A C 1
ATOM 708 O O . LEU A 1 91 ? 22.395 -41.585 19.127 1.00 51.94 91 LEU A O 1
ATOM 712 N N . ASP A 1 92 ? 21.261 -43.079 20.366 1.00 45.53 92 ASP A N 1
ATOM 713 C CA . ASP A 1 92 ? 21.697 -42.572 21.676 1.00 45.53 92 ASP A CA 1
ATOM 714 C C . ASP A 1 92 ? 23.102 -43.050 22.106 1.00 45.53 92 ASP A C 1
ATOM 716 O O . ASP A 1 92 ? 23.683 -42.552 23.062 1.00 45.53 92 ASP A O 1
ATOM 720 N N . SER A 1 93 ? 23.720 -43.990 21.380 1.00 46.91 93 SER A N 1
ATOM 721 C CA . SER A 1 93 ? 25.021 -44.572 21.771 1.00 46.91 93 SER A CA 1
ATOM 722 C C . SER A 1 93 ? 26.256 -43.768 21.332 1.00 46.91 93 SER A C 1
ATOM 724 O O . SER A 1 93 ? 27.367 -44.282 21.410 1.00 46.91 93 SER A O 1
ATOM 726 N N . ARG A 1 94 ? 26.102 -42.531 20.838 1.00 47.16 94 ARG A N 1
ATOM 727 C CA . ARG A 1 94 ? 27.234 -41.686 20.389 1.00 47.16 94 ARG A CA 1
ATOM 728 C C . ARG A 1 94 ? 27.458 -40.413 21.208 1.00 47.16 94 ARG A C 1
ATOM 730 O O . ARG A 1 94 ? 28.317 -39.621 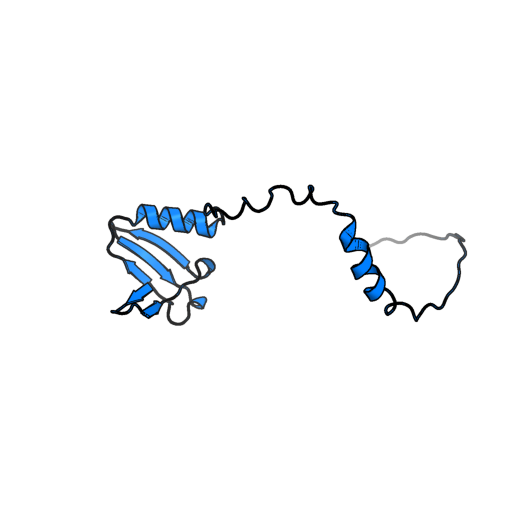20.833 1.00 47.16 94 ARG A O 1
ATOM 737 N N . ALA A 1 95 ? 26.729 -40.218 22.305 1.00 46.84 95 ALA A N 1
ATOM 738 C CA . ALA A 1 95 ? 26.786 -38.991 23.103 1.00 46.84 95 ALA A CA 1
ATOM 739 C C . ALA A 1 95 ? 27.287 -39.211 24.544 1.00 46.84 95 ALA A C 1
ATOM 741 O O . ALA A 1 95 ? 26.854 -38.519 25.462 1.00 46.84 95 ALA A O 1
ATOM 742 N N . SER A 1 96 ? 28.189 -40.168 24.777 1.00 47.97 96 SER A N 1
ATOM 743 C CA . SER A 1 96 ? 28.704 -40.440 26.126 1.00 47.97 96 SER A CA 1
ATOM 744 C C . SER A 1 96 ? 30.207 -40.692 26.121 1.00 47.97 96 SER A C 1
ATOM 746 O O . SER A 1 96 ? 30.638 -41.834 26.145 1.00 47.97 96 SER A O 1
ATOM 748 N N . GLU A 1 97 ? 30.995 -39.618 26.110 1.00 42.38 97 GLU A N 1
ATOM 749 C CA . GLU A 1 97 ? 32.337 -39.598 26.703 1.00 42.38 97 GLU A CA 1
ATOM 750 C C . GLU A 1 97 ? 32.764 -38.140 26.901 1.00 42.38 97 GLU A C 1
ATOM 752 O O . GLU A 1 97 ? 33.052 -37.443 25.938 1.00 42.38 97 GLU A O 1
ATOM 757 N N . TYR A 1 98 ? 32.642 -37.656 28.140 1.00 37.03 98 TYR A N 1
ATOM 758 C CA . TYR A 1 98 ? 33.569 -36.781 28.876 1.00 37.03 98 TYR A CA 1
ATOM 759 C C . TYR A 1 98 ? 32.873 -36.405 30.194 1.00 37.03 98 TYR A C 1
ATOM 761 O O . TYR A 1 98 ? 32.248 -35.356 30.332 1.00 37.03 98 TYR A O 1
ATOM 769 N N . GLY A 1 99 ? 32.933 -37.339 31.145 1.00 38.69 99 GLY A N 1
ATOM 770 C CA . GLY A 1 99 ? 32.678 -37.106 32.564 1.00 38.69 99 GLY A CA 1
ATOM 771 C C . GLY A 1 99 ? 34.005 -37.118 33.328 1.00 38.69 99 GLY A C 1
ATOM 772 O O . GLY A 1 99 ? 34.911 -37.871 32.976 1.00 38.69 99 GLY A O 1
ATOM 773 N N . GLY A 1 100 ? 34.104 -36.263 34.343 1.00 30.67 100 GLY A N 1
ATOM 774 C CA . GLY A 1 100 ? 35.270 -36.034 35.201 1.00 30.67 100 GLY A CA 1
ATOM 775 C C . GLY A 1 100 ? 34.964 -34.860 36.150 1.00 30.67 100 GLY A C 1
ATOM 776 O O . GLY A 1 100 ? 35.291 -33.739 35.784 1.00 30.67 100 GLY A O 1
ATOM 777 N N . ASP A 1 101 ? 34.050 -34.965 37.132 1.00 37.12 101 ASP A N 1
ATOM 778 C CA . ASP A 1 101 ? 34.248 -35.512 38.504 1.00 37.12 101 ASP A CA 1
ATOM 779 C C . ASP A 1 101 ? 35.167 -34.556 39.338 1.00 37.12 101 ASP A C 1
ATOM 781 O O . ASP A 1 101 ? 36.204 -34.156 38.828 1.00 37.12 101 ASP A O 1
ATOM 785 N N . GLN A 1 102 ? 34.925 -34.059 40.568 1.00 35.22 102 GLN A N 1
ATOM 786 C CA . GLN A 1 102 ? 34.106 -34.440 41.734 1.00 35.22 102 GLN A CA 1
ATOM 787 C C . GLN A 1 102 ? 33.941 -33.260 42.741 1.00 35.22 102 GLN A C 1
ATOM 789 O O . GLN A 1 102 ? 34.762 -32.347 42.766 1.00 35.22 102 GLN A O 1
ATOM 794 N N . SER A 1 103 ? 32.948 -33.403 43.644 1.00 31.95 103 SER A N 1
ATOM 795 C CA . SER A 1 103 ? 32.928 -33.086 45.106 1.00 31.95 103 SER A CA 1
ATOM 796 C C . SER A 1 103 ? 33.105 -31.632 45.605 1.00 31.95 103 SER A C 1
ATOM 798 O O . SER A 1 103 ? 34.128 -31.022 45.336 1.00 31.95 103 SER A O 1
ATOM 800 N N . SER A 1 104 ? 32.171 -30.964 46.308 1.00 35.16 104 SER A N 1
ATOM 801 C CA . SER A 1 104 ? 31.429 -31.215 47.579 1.00 35.16 104 SER A CA 1
ATOM 802 C C . SER A 1 104 ? 32.091 -30.592 48.832 1.00 35.16 104 SER A C 1
ATOM 804 O O . SER A 1 104 ? 33.268 -30.824 49.074 1.00 35.16 104 SER A O 1
ATOM 806 N N . PHE A 1 105 ? 31.260 -29.927 49.665 1.00 32.81 105 PHE A N 1
ATOM 807 C CA . PHE A 1 105 ? 31.492 -29.339 51.016 1.00 32.81 105 PHE A CA 1
ATOM 808 C C . PHE A 1 105 ? 32.289 -28.007 51.055 1.00 32.81 105 PHE A C 1
ATOM 810 O O . PHE A 1 105 ? 33.2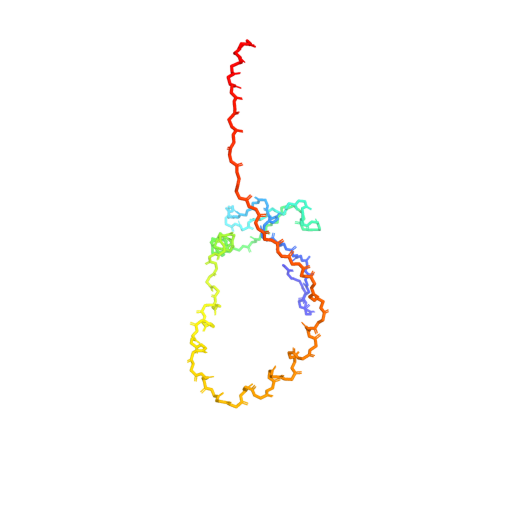30 -27.836 50.301 1.00 32.81 105 PHE A O 1
ATOM 817 N N . ASN A 1 106 ? 32.002 -26.980 51.873 1.00 31.59 106 ASN A N 1
ATOM 818 C CA . ASN A 1 106 ? 31.303 -26.898 53.160 1.00 31.59 106 ASN A CA 1
ATOM 819 C C . ASN A 1 106 ? 30.860 -25.438 53.471 1.00 31.59 106 ASN A C 1
ATOM 821 O O . ASN A 1 106 ? 31.462 -24.487 52.976 1.00 31.59 106 ASN A O 1
ATOM 825 N N . GLN A 1 107 ? 29.850 -25.268 54.330 1.00 39.47 107 GLN A N 1
ATOM 826 C CA . GLN A 1 107 ? 29.443 -24.001 54.968 1.00 39.47 107 GLN A CA 1
ATOM 827 C C . GLN A 1 107 ? 30.444 -23.569 56.056 1.00 39.47 107 GLN A C 1
ATOM 829 O O . GLN A 1 107 ? 30.839 -24.414 56.853 1.00 39.47 107 GLN A O 1
ATOM 834 N N . HIS A 1 108 ? 30.759 -22.268 56.167 1.00 33.84 108 HIS A N 1
ATOM 835 C CA . HIS A 1 108 ? 31.066 -21.616 57.456 1.00 33.84 108 HIS A CA 1
ATOM 836 C C . HIS A 1 108 ? 30.929 -20.085 57.372 1.00 33.84 108 HIS A C 1
ATOM 838 O O . HIS A 1 108 ? 31.447 -19.445 56.462 1.00 33.84 108 HIS A O 1
ATOM 844 N N . SER A 1 109 ? 30.222 -19.513 58.341 1.00 40.03 109 SER A N 1
ATOM 845 C CA . SER A 1 109 ? 29.927 -18.090 58.550 1.00 40.03 109 SER A CA 1
ATOM 846 C C . SER A 1 109 ? 30.823 -17.481 59.636 1.00 40.03 109 SER A C 1
ATOM 848 O O . SER A 1 109 ? 30.924 -18.092 60.691 1.00 40.03 109 SER A O 1
ATOM 850 N N . HIS A 1 110 ? 31.375 -16.278 59.427 1.00 39.00 110 HIS A N 1
ATOM 851 C CA . HIS A 1 110 ? 31.811 -15.280 60.436 1.00 39.00 110 HIS A CA 1
ATOM 852 C C . HIS A 1 110 ? 31.929 -13.931 59.686 1.00 39.00 110 HIS A C 1
ATOM 854 O O . HIS A 1 110 ? 32.675 -13.844 58.720 1.00 39.00 110 HIS A O 1
ATOM 860 N N . ASP A 1 111 ? 31.005 -12.981 59.841 1.00 36.28 111 ASP A N 1
ATOM 861 C CA . ASP A 1 111 ? 30.948 -11.933 60.877 1.00 36.28 111 ASP A CA 1
ATOM 862 C C . ASP A 1 111 ? 32.127 -10.936 60.823 1.00 36.28 111 ASP A C 1
ATOM 864 O O . ASP A 1 111 ? 33.249 -11.311 61.164 1.00 36.28 111 ASP A O 1
ATOM 868 N N . ARG A 1 112 ? 31.865 -9.676 60.412 1.00 37.47 112 ARG A N 1
ATOM 869 C CA . ARG A 1 112 ? 32.140 -8.452 61.207 1.00 37.47 112 ARG A CA 1
ATOM 870 C C . ARG A 1 112 ? 32.000 -7.124 60.434 1.00 37.47 112 ARG A C 1
ATOM 872 O O . ARG A 1 112 ? 32.604 -6.948 59.382 1.00 37.47 112 ARG A O 1
ATOM 879 N N . SER A 1 113 ? 31.304 -6.196 61.111 1.00 42.06 113 SER A N 1
ATOM 880 C CA . SER A 1 113 ? 31.435 -4.716 61.164 1.00 42.06 113 SER A CA 1
ATOM 881 C C . SER A 1 113 ? 31.175 -3.900 59.887 1.00 42.06 113 SER A C 1
ATOM 883 O O . SER A 1 113 ? 31.898 -4.034 58.908 1.00 42.06 113 SER A O 1
ATOM 885 N N . SER A 1 114 ? 30.065 -3.148 59.835 1.00 41.34 114 SER A N 1
ATOM 886 C CA . SER A 1 114 ? 29.860 -1.764 60.358 1.00 41.34 114 SER A CA 1
ATOM 887 C C . SER A 1 114 ? 30.521 -0.711 59.466 1.00 41.34 114 SER A C 1
ATOM 889 O O . SER A 1 114 ? 31.718 -0.791 59.229 1.00 41.34 114 SER A O 1
ATOM 891 N N . GLU A 1 115 ? 29.696 0.135 58.831 1.00 47.59 115 GLU A N 1
ATOM 892 C CA . GLU A 1 115 ? 29.627 1.596 59.076 1.00 47.59 115 GLU A CA 1
ATOM 893 C C . GLU A 1 115 ? 30.856 2.304 58.463 1.00 47.59 115 GLU A C 1
ATOM 895 O O . GLU A 1 115 ? 31.992 2.023 58.798 1.00 47.59 115 GLU A O 1
ATOM 900 N N . ASP A 1 116 ? 30.716 3.122 57.422 1.00 47.53 116 ASP A N 1
ATOM 901 C CA . ASP A 1 116 ? 30.263 4.490 57.623 1.00 47.53 116 ASP A CA 1
ATOM 902 C C . ASP A 1 116 ? 29.710 5.174 56.365 1.00 47.53 116 ASP A C 1
ATOM 904 O O . ASP A 1 116 ? 29.950 4.822 55.211 1.00 47.53 116 ASP A O 1
ATOM 908 N N . ASN A 1 117 ? 28.920 6.177 56.707 1.00 48.62 117 ASN A N 1
ATOM 909 C CA . ASN A 1 117 ? 28.033 7.038 55.959 1.00 48.62 117 ASN A CA 1
ATOM 910 C C . ASN A 1 117 ? 28.765 8.239 55.310 1.00 48.62 117 ASN A C 1
ATOM 912 O O . ASN A 1 117 ? 29.903 8.536 55.661 1.00 48.62 117 ASN A O 1
ATOM 916 N N . MET A 1 118 ? 28.000 9.013 54.523 1.00 48.06 118 MET A N 1
ATOM 917 C CA . MET A 1 118 ? 28.224 10.417 54.096 1.00 48.06 118 MET A CA 1
ATOM 918 C C . MET A 1 118 ? 29.249 10.643 52.966 1.00 48.06 118 MET A C 1
ATOM 920 O O . MET A 1 118 ? 30.337 10.087 52.970 1.00 48.06 118 MET A O 1
ATOM 924 N N . CYS A 1 119 ? 28.986 11.473 51.953 1.00 49.94 119 CYS A N 1
ATOM 925 C CA . CYS A 1 119 ? 28.055 12.599 51.808 1.00 49.94 119 CYS A CA 1
ATOM 926 C C . CYS A 1 119 ? 27.650 12.738 50.329 1.00 49.94 119 CYS A C 1
ATOM 928 O O . CYS A 1 119 ? 28.516 12.448 49.471 1.00 49.94 119 CYS A O 1
#

Secondary structure (DSSP, 8-state):
-EETTTTEE-----GGGEEEEEEETTEEEEEE-GGGGGG-EEEEEE-S-HHHHHHHHHHHHTT-S--S-SSS-S-TTS---GGGHHHHTTTGGGS------------------------